Protein AF-A0A7K2DM09-F1 (afdb_monomer_lite)

Sequence (72 aa):
MKDRVRPTPRPGMVLEVDRSTPPILFHHGEGFRTEKLPAGRSRVIYPAEPLLGLADPEGAIRRALLNPIDQD

Secondary structure (DSSP, 8-state):
------SSPPPPEEEE--SSPPPEEEEETTEEEEE-PPTTT-EEEEPPPPPPPPS-HHHHHHHHHHS-SS--

Structure (mmCIF, N/CA/C/O backbone):
data_AF-A0A7K2DM09-F1
#
_entry.id   AF-A0A7K2DM09-F1
#
loop_
_atom_site.group_PDB
_atom_site.id
_atom_site.type_symbol
_atom_site.label_atom_id
_atom_site.label_alt_id
_atom_site.label_comp_id
_atom_site.label_asym_id
_atom_site.label_entity_id
_atom_site.label_seq_id
_atom_site.pdbx_PDB_ins_code
_atom_site.Cartn_x
_atom_site.Cartn_y
_atom_site.Cartn_z
_atom_site.occupancy
_atom_site.B_iso_or_equiv
_atom_site.auth_seq_id
_atom_site.auth_comp_id
_atom_site.auth_asym_id
_atom_site.auth_atom_id
_atom_site.pdbx_PDB_model_num
ATOM 1 N N . MET A 1 1 ? 21.262 -7.811 -10.508 1.00 50.25 1 MET A N 1
ATOM 2 C CA . MET A 1 1 ? 20.602 -7.941 -9.191 1.00 50.25 1 MET A CA 1
ATOM 3 C C . MET A 1 1 ? 19.513 -8.989 -9.375 1.00 50.25 1 MET A C 1
ATOM 5 O O . MET A 1 1 ? 18.662 -8.763 -10.215 1.00 50.25 1 MET A O 1
ATOM 9 N N . LYS A 1 2 ? 19.634 -10.190 -8.790 1.00 51.38 2 LYS A N 1
ATOM 10 C CA . LYS A 1 2 ? 18.715 -11.310 -9.087 1.00 51.38 2 LYS A CA 1
ATOM 11 C C . LYS A 1 2 ? 17.286 -10.949 -8.674 1.00 51.38 2 LYS A C 1
ATOM 13 O O . LYS A 1 2 ? 17.108 -10.472 -7.553 1.00 51.38 2 LYS A O 1
ATOM 18 N N . ASP A 1 3 ? 16.324 -11.220 -9.556 1.00 59.53 3 ASP A N 1
ATOM 19 C CA . ASP A 1 3 ? 14.880 -11.117 -9.326 1.00 59.53 3 ASP A CA 1
ATOM 20 C C . ASP A 1 3 ? 14.497 -11.914 -8.087 1.00 59.53 3 ASP A C 1
ATOM 22 O O . ASP A 1 3 ? 14.283 -13.127 -8.119 1.00 59.53 3 ASP A O 1
ATOM 26 N N . ARG A 1 4 ? 14.457 -11.238 -6.944 1.00 62.56 4 ARG A N 1
ATOM 27 C CA . ARG A 1 4 ? 14.045 -11.854 -5.692 1.00 62.56 4 ARG A CA 1
ATOM 28 C C . ARG A 1 4 ? 12.545 -11.652 -5.551 1.00 62.56 4 ARG A C 1
ATOM 30 O O . ARG A 1 4 ? 12.085 -10.992 -4.625 1.00 62.56 4 ARG A O 1
AT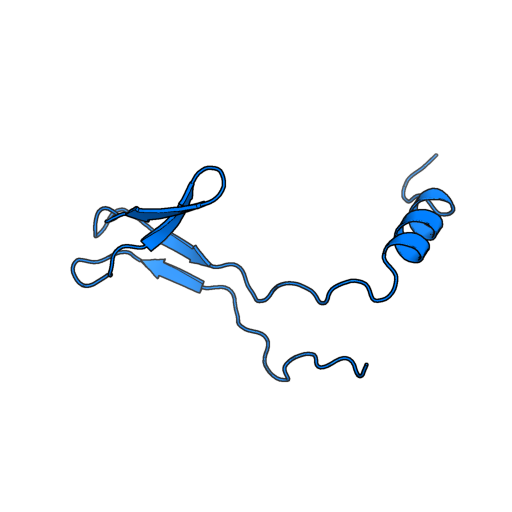OM 37 N N . VAL A 1 5 ? 11.790 -12.214 -6.498 1.00 63.09 5 VAL A N 1
ATOM 38 C CA . VAL A 1 5 ? 10.359 -12.444 -6.292 1.00 63.09 5 VAL A CA 1
ATOM 39 C C . VAL A 1 5 ? 10.265 -13.263 -5.013 1.00 63.09 5 VAL A C 1
ATOM 41 O O . VAL A 1 5 ? 10.879 -14.331 -4.905 1.00 63.09 5 VAL A O 1
ATOM 44 N N . ARG A 1 6 ? 9.591 -12.723 -3.994 1.00 64.69 6 ARG A N 1
ATOM 45 C CA . ARG A 1 6 ? 9.378 -13.481 -2.765 1.00 64.69 6 ARG A CA 1
ATOM 46 C C . ARG A 1 6 ? 8.633 -14.764 -3.153 1.00 64.69 6 ARG A C 1
ATOM 48 O O . ARG A 1 6 ? 7.621 -14.656 -3.840 1.00 64.69 6 ARG A O 1
ATOM 55 N N . PRO A 1 7 ? 9.103 -15.955 -2.730 1.00 66.31 7 PRO A N 1
ATOM 56 C CA . PRO A 1 7 ? 8.489 -17.234 -3.108 1.00 66.31 7 PRO A CA 1
ATOM 57 C C . PRO A 1 7 ? 6.987 -17.306 -2.804 1.00 66.31 7 PRO A C 1
ATOM 59 O O . PRO A 1 7 ? 6.257 -18.071 -3.422 1.00 66.31 7 PRO A O 1
ATOM 62 N N . THR A 1 8 ? 6.532 -16.491 -1.855 1.00 77.12 8 THR A N 1
ATOM 63 C CA . THR A 1 8 ? 5.136 -16.322 -1.465 1.00 77.12 8 THR A CA 1
ATOM 64 C C . THR A 1 8 ? 4.811 -14.827 -1.437 1.00 77.12 8 THR A C 1
ATOM 66 O O . THR A 1 8 ? 5.135 -14.170 -0.437 1.00 77.12 8 THR A O 1
ATOM 69 N N . PRO A 1 9 ? 4.230 -14.260 -2.512 1.00 84.88 9 PRO A N 1
ATOM 70 C CA . PRO A 1 9 ? 3.853 -12.856 -2.522 1.00 84.88 9 PRO A CA 1
ATOM 71 C C . PRO A 1 9 ? 2.768 -12.591 -1.478 1.00 84.88 9 PRO A C 1
ATOM 73 O O . PRO A 1 9 ? 1.882 -13.424 -1.267 1.00 84.88 9 PRO A O 1
ATOM 76 N N . ARG A 1 10 ? 2.823 -11.433 -0.809 1.00 89.88 10 ARG A N 1
ATOM 77 C CA . ARG A 1 10 ? 1.801 -11.086 0.193 1.00 89.88 10 ARG A CA 1
ATOM 78 C C . ARG A 1 10 ? 0.434 -10.950 -0.501 1.00 89.88 10 ARG A C 1
ATOM 80 O O . ARG A 1 10 ? 0.301 -10.082 -1.368 1.00 89.88 10 ARG A O 1
ATOM 87 N N . PRO A 1 11 ? -0.594 -11.728 -0.115 1.00 91.94 11 PRO A N 1
ATOM 88 C CA . PRO A 1 11 ? -1.923 -11.562 -0.684 1.00 91.94 11 PRO A CA 1
ATOM 89 C C . PRO A 1 11 ? -2.529 -10.215 -0.272 1.00 91.94 11 PRO A C 1
ATOM 91 O O . PRO A 1 11 ? -2.142 -9.605 0.734 1.00 91.94 11 PRO A O 1
ATOM 94 N N . GLY A 1 12 ? -3.493 -9.749 -1.064 1.00 94.56 12 GLY A N 1
ATOM 95 C CA . GLY A 1 12 ? -4.364 -8.660 -0.640 1.00 94.56 12 GLY A CA 1
ATOM 96 C C . GLY A 1 12 ? -5.169 -9.077 0.590 1.00 94.56 12 GLY A C 1
ATOM 97 O O . GLY A 1 12 ? -5.461 -10.256 0.780 1.00 94.56 12 GLY A O 1
ATOM 98 N N . MET A 1 13 ? -5.507 -8.111 1.435 1.00 95.56 13 MET A N 1
ATOM 99 C CA . MET A 1 13 ? -6.246 -8.342 2.673 1.00 95.56 13 MET A CA 1
ATOM 100 C C . MET A 1 13 ? -7.273 -7.236 2.872 1.00 95.56 13 MET A C 1
ATOM 102 O O . MET A 1 13 ? -6.977 -6.061 2.664 1.00 95.56 13 MET A O 1
ATOM 106 N N . VAL A 1 14 ? -8.462 -7.610 3.333 1.00 96.81 14 VAL A N 1
ATOM 107 C CA . VAL A 1 14 ? -9.450 -6.670 3.860 1.00 96.81 14 VAL A CA 1
ATOM 108 C C . VAL A 1 14 ? -9.475 -6.834 5.373 1.00 96.81 14 VAL A C 1
ATOM 110 O O . VAL A 1 14 ? -9.742 -7.923 5.873 1.00 96.81 14 VAL A O 1
ATOM 113 N N . LEU A 1 15 ? -9.159 -5.762 6.093 1.00 95.81 15 LEU A N 1
ATOM 114 C CA . LEU A 1 15 ? -9.245 -5.695 7.546 1.00 95.81 15 LEU A CA 1
ATOM 115 C C . LEU A 1 15 ? -10.570 -5.035 7.934 1.00 95.81 15 LEU A C 1
ATOM 117 O O . LEU A 1 15 ? -10.775 -3.847 7.677 1.00 95.81 15 LEU A O 1
ATOM 121 N N . GLU A 1 16 ? -11.454 -5.804 8.561 1.00 97.75 16 GLU A N 1
ATOM 122 C CA . GLU A 1 16 ? -12.641 -5.281 9.239 1.00 97.75 16 GLU A CA 1
ATOM 123 C C . GLU A 1 16 ? -12.205 -4.563 10.522 1.00 97.75 16 GLU A C 1
ATOM 125 O O . GLU A 1 16 ? -11.517 -5.146 11.358 1.00 97.75 16 GLU A O 1
ATOM 130 N N . VAL A 1 17 ? -12.571 -3.289 10.678 1.00 97.88 17 VAL A N 1
ATOM 131 C CA . VAL A 1 17 ? -12.159 -2.502 11.848 1.00 97.88 17 VAL A CA 1
ATOM 132 C C . VAL A 1 17 ? -13.039 -2.852 13.041 1.00 97.88 17 VAL A C 1
ATOM 134 O O . VAL A 1 17 ? -14.263 -2.716 12.994 1.00 97.88 17 VAL A O 1
ATOM 137 N N . ASP A 1 18 ? -12.407 -3.210 14.150 1.00 96.94 18 ASP A N 1
ATOM 138 C CA . ASP A 1 18 ? -13.048 -3.477 15.434 1.00 96.94 18 ASP A CA 1
ATOM 139 C C . ASP A 1 18 ? -12.525 -2.553 16.553 1.00 96.94 18 ASP A C 1
ATOM 141 O O . ASP A 1 18 ? -11.793 -1.590 16.321 1.00 96.94 18 ASP A O 1
ATOM 145 N N . ARG A 1 19 ? -12.943 -2.813 17.799 1.00 95.56 19 ARG A N 1
ATOM 146 C CA . ARG A 1 19 ? -12.565 -1.989 18.962 1.00 95.56 19 ARG A CA 1
ATOM 147 C C . ARG A 1 19 ? -11.098 -2.148 19.373 1.00 95.56 19 ARG A C 1
ATOM 149 O O . ARG A 1 19 ? -10.572 -1.246 20.024 1.00 95.56 19 ARG A O 1
ATOM 156 N N . SER A 1 20 ? -10.475 -3.273 19.032 1.00 96.25 20 SER A N 1
ATOM 157 C CA . SER A 1 20 ? -9.065 -3.583 19.299 1.00 96.25 20 SER A CA 1
ATOM 158 C C . SER A 1 20 ? -8.130 -3.128 18.183 1.00 96.25 20 SER A C 1
ATOM 160 O O . SER A 1 20 ? -6.917 -3.104 18.383 1.00 96.25 20 SER A O 1
ATOM 162 N N . THR A 1 21 ? -8.674 -2.754 17.026 1.00 96.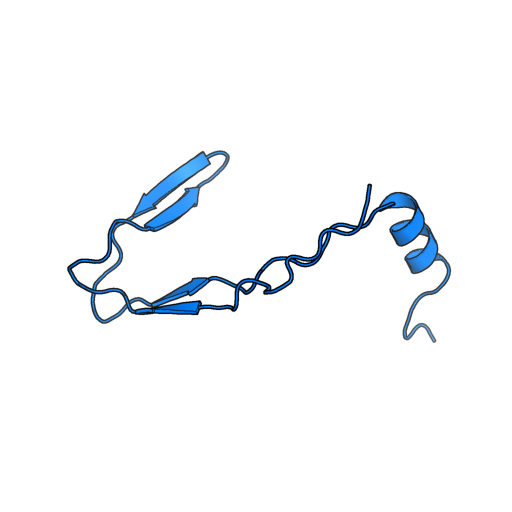69 21 THR A N 1
ATOM 163 C CA . THR A 1 21 ? -7.892 -2.309 15.879 1.00 96.69 21 THR A CA 1
ATOM 164 C C . THR A 1 21 ? -7.120 -1.034 16.244 1.00 96.69 21 THR A C 1
ATOM 166 O O . THR A 1 21 ? -7.735 -0.040 16.655 1.00 96.69 21 THR A O 1
ATOM 169 N N . PRO A 1 22 ? -5.778 -1.032 16.130 1.00 96.94 22 PRO A N 1
ATOM 170 C CA . PRO A 1 22 ? -4.983 0.154 16.414 1.00 96.94 22 PRO A CA 1
ATOM 171 C C . PRO A 1 22 ? -5.268 1.261 15.385 1.00 96.94 22 PRO A C 1
ATOM 173 O O . PRO A 1 22 ? -5.790 0.982 14.303 1.00 96.94 22 PRO A O 1
ATOM 176 N N . PRO A 1 23 ? -4.918 2.526 15.685 1.00 97.31 23 PRO A N 1
ATOM 177 C CA . PRO A 1 23 ? -4.993 3.600 14.702 1.00 97.31 23 PRO A CA 1
ATOM 178 C C . PRO A 1 23 ? -4.259 3.245 13.402 1.00 97.31 23 PRO A C 1
ATOM 180 O O . PRO A 1 23 ? -3.131 2.751 13.426 1.00 97.31 23 PRO A O 1
ATOM 183 N N . ILE A 1 24 ? -4.900 3.515 12.268 1.00 97.06 24 ILE A N 1
ATOM 184 C CA . ILE A 1 24 ? -4.396 3.193 10.933 1.00 97.06 24 ILE A CA 1
ATOM 185 C C . ILE A 1 24 ? -3.542 4.353 10.425 1.00 97.06 24 ILE A C 1
ATOM 187 O O . ILE A 1 24 ? -3.924 5.514 10.569 1.00 97.06 24 ILE A O 1
ATOM 191 N N . LEU A 1 25 ? -2.387 4.043 9.835 1.00 96.75 25 LEU A N 1
ATOM 192 C CA . LEU A 1 25 ? -1.505 5.026 9.213 1.00 96.75 25 LEU A CA 1
ATOM 193 C C . LEU A 1 25 ? -2.044 5.431 7.835 1.00 96.75 25 LEU A C 1
ATOM 195 O O . LEU A 1 25 ? -2.279 4.576 6.983 1.00 96.75 25 LEU A O 1
ATOM 199 N N . PHE A 1 26 ? -2.171 6.731 7.603 1.00 96.19 26 PHE A N 1
ATOM 200 C CA . PHE A 1 26 ? -2.577 7.328 6.338 1.00 96.19 26 PHE A CA 1
ATOM 201 C C . PHE A 1 26 ? -1.513 8.295 5.835 1.00 96.19 26 PHE A C 1
ATOM 203 O O . PHE A 1 26 ? -0.907 9.026 6.621 1.00 96.19 26 PHE A O 1
ATOM 210 N N . HIS A 1 27 ? -1.333 8.342 4.515 1.00 96.00 27 HIS A N 1
ATOM 211 C CA . HIS A 1 27 ? -0.619 9.439 3.868 1.00 96.00 27 HIS A CA 1
ATOM 212 C C . HIS A 1 27 ? -1.358 10.754 4.127 1.00 96.00 27 HIS A C 1
ATOM 214 O O . HIS A 1 27 ? -2.581 10.825 3.997 1.00 96.00 27 HIS A O 1
ATOM 220 N N . HIS A 1 28 ? -0.618 11.794 4.496 1.00 97.25 28 HIS A N 1
ATOM 221 C CA . HIS A 1 28 ? -1.173 13.113 4.753 1.00 97.25 28 HIS A CA 1
ATOM 222 C C . HIS A 1 28 ? -0.178 14.198 4.348 1.00 97.25 28 HIS A C 1
ATOM 224 O O . HIS A 1 28 ? 0.787 14.470 5.065 1.00 97.25 28 HIS A O 1
ATOM 230 N N . GLY A 1 29 ? -0.420 14.809 3.187 1.00 96.50 29 GLY A N 1
ATOM 231 C CA . GLY A 1 29 ? 0.552 15.699 2.556 1.00 96.50 29 GLY A CA 1
ATOM 232 C C . GLY A 1 29 ? 1.867 14.963 2.294 1.00 96.50 29 GLY A C 1
ATOM 233 O O . GLY A 1 29 ? 1.864 13.842 1.792 1.00 96.50 29 GLY A O 1
ATOM 234 N N . GLU A 1 30 ? 2.978 15.581 2.686 1.00 97.06 30 GLU A N 1
ATOM 235 C CA . GLU A 1 30 ? 4.330 15.009 2.581 1.00 97.06 30 GLU A CA 1
ATOM 236 C C . GLU A 1 30 ? 4.658 14.003 3.698 1.00 97.06 30 GLU A C 1
ATOM 238 O O . GLU A 1 30 ? 5.731 13.403 3.706 1.00 97.06 30 GLU A O 1
ATOM 243 N N . GLY A 1 31 ? 3.751 13.821 4.661 1.00 97.38 31 GLY A N 1
ATOM 244 C CA . GLY A 1 31 ? 3.964 12.977 5.828 1.00 97.38 31 GLY A CA 1
ATOM 245 C C . GLY A 1 31 ? 2.897 11.907 6.002 1.00 97.38 31 GLY A C 1
ATOM 246 O O . GLY A 1 31 ? 2.211 11.479 5.069 1.00 97.38 31 GLY A O 1
ATOM 247 N N . PHE A 1 32 ? 2.754 11.480 7.253 1.00 97.75 32 PHE A N 1
ATOM 248 C CA . PHE A 1 32 ? 1.780 10.480 7.652 1.00 97.75 32 PHE A CA 1
ATOM 249 C C . PHE A 1 32 ? 1.032 10.933 8.897 1.00 97.75 32 PHE A C 1
ATOM 251 O O . PHE A 1 32 ? 1.581 11.628 9.751 1.00 97.75 32 PHE A O 1
ATOM 258 N N . ARG A 1 33 ? -0.216 10.490 9.019 1.00 97.38 33 ARG A N 1
ATOM 259 C CA . ARG A 1 33 ? -1.011 10.634 10.238 1.00 97.38 33 ARG A CA 1
ATOM 260 C C . ARG A 1 33 ? -1.624 9.303 10.617 1.00 97.38 33 ARG A C 1
ATOM 262 O O . ARG A 1 33 ? -1.898 8.478 9.751 1.00 97.38 33 ARG A O 1
ATOM 269 N N . THR A 1 34 ? -1.853 9.097 11.901 1.00 97.81 34 THR A N 1
ATOM 270 C CA . THR A 1 34 ? -2.618 7.948 12.375 1.00 97.81 34 THR A CA 1
ATOM 271 C C . THR A 1 34 ? -4.047 8.372 12.672 1.00 97.81 34 THR A C 1
ATOM 273 O O . THR A 1 34 ? -4.283 9.438 13.236 1.00 97.81 34 THR A O 1
ATOM 276 N N . GLU A 1 35 ? -5.013 7.537 12.300 1.00 96.62 35 GLU A N 1
ATOM 277 C CA . GLU A 1 35 ? -6.421 7.780 12.603 1.00 96.62 35 GLU A CA 1
ATOM 278 C C . GLU A 1 35 ? -7.107 6.563 13.193 1.00 96.62 35 GLU A C 1
ATOM 280 O O . GLU A 1 35 ? -6.924 5.426 12.753 1.00 96.62 35 GLU A O 1
ATOM 285 N N . LYS A 1 36 ? -7.960 6.818 14.186 1.00 96.44 36 LYS A N 1
ATOM 286 C CA . LYS A 1 36 ? -8.835 5.799 14.749 1.00 96.44 36 LYS A CA 1
ATOM 287 C C . LYS A 1 36 ? -10.114 5.726 13.926 1.00 96.44 36 LYS A C 1
ATOM 289 O O . LYS A 1 36 ? -10.987 6.583 14.041 1.00 96.44 36 LYS A O 1
ATOM 294 N N . LEU A 1 37 ? -10.219 4.681 13.112 1.00 97.12 37 LEU A N 1
ATOM 295 C CA . LEU A 1 37 ? -11.402 4.456 12.295 1.00 97.12 37 LEU A CA 1
ATOM 296 C C . LEU A 1 37 ? -12.578 3.927 13.135 1.00 97.12 37 LEU A C 1
ATOM 298 O O . LEU A 1 37 ? -12.370 3.240 14.140 1.00 97.12 37 LEU A O 1
ATOM 302 N N . PRO A 1 38 ? -13.827 4.218 12.740 1.00 97.31 38 PRO A N 1
ATOM 303 C CA . PRO A 1 38 ? -14.988 3.691 13.439 1.00 97.31 38 PRO A CA 1
ATOM 304 C C . PRO A 1 38 ? -15.141 2.161 13.333 1.00 97.31 38 PRO A C 1
ATOM 306 O O . PRO A 1 38 ? -15.345 1.609 12.253 1.00 97.31 38 PRO A O 1
ATOM 309 N N . ALA A 1 39 ? -15.139 1.485 14.482 1.00 97.00 39 ALA A N 1
ATOM 310 C CA . ALA A 1 39 ? -15.362 0.042 14.576 1.00 97.00 39 ALA A CA 1
ATOM 311 C C . ALA A 1 39 ? -16.740 -0.388 14.037 1.00 97.00 39 ALA A C 1
ATOM 313 O O . ALA A 1 39 ? -17.738 0.309 14.232 1.00 97.00 39 ALA A O 1
ATOM 314 N N . GLY A 1 40 ? -16.797 -1.551 13.384 1.00 94.81 40 GLY A N 1
ATOM 315 C CA . GLY A 1 40 ? -18.022 -2.183 12.879 1.00 94.81 40 GLY A CA 1
ATOM 316 C C . GLY A 1 40 ? -18.637 -1.528 11.638 1.00 94.81 40 GLY A C 1
ATOM 317 O O . GLY A 1 40 ? -19.663 -1.995 11.154 1.00 94.81 40 GLY A O 1
ATOM 318 N N . ARG A 1 41 ? -18.040 -0.446 11.121 1.00 95.69 41 ARG A N 1
ATOM 319 C CA . ARG A 1 41 ? -18.510 0.250 9.908 1.00 95.69 41 ARG A CA 1
ATOM 320 C C . ARG A 1 41 ? -17.390 0.716 8.978 1.00 95.69 41 ARG A C 1
ATOM 322 O O . ARG A 1 41 ? -17.653 1.420 8.006 1.00 95.69 41 ARG A O 1
ATOM 329 N N . SER A 1 42 ? -16.145 0.363 9.276 1.00 97.94 42 SER A N 1
ATOM 330 C CA . SER A 1 42 ? -14.984 0.699 8.456 1.00 97.94 42 SER A CA 1
ATOM 331 C C . SER A 1 42 ? -14.223 -0.558 8.068 1.00 97.94 42 SER A C 1
ATOM 333 O O . SER A 1 42 ? -14.100 -1.491 8.858 1.00 97.94 42 SER A O 1
ATOM 335 N N . ARG A 1 43 ? -13.706 -0.552 6.839 1.00 97.38 43 ARG A N 1
ATOM 336 C CA . ARG A 1 43 ? -12.892 -1.621 6.262 1.00 97.38 43 ARG A CA 1
ATOM 337 C C . ARG A 1 43 ? -11.647 -1.013 5.649 1.00 97.38 43 ARG A C 1
ATOM 339 O O . ARG A 1 43 ? -11.754 -0.022 4.928 1.00 97.38 43 ARG A O 1
ATOM 346 N N . VAL A 1 44 ? -10.489 -1.598 5.931 1.00 96.69 44 VAL A N 1
ATOM 347 C CA . VAL A 1 44 ? -9.207 -1.175 5.359 1.00 96.69 44 VAL A CA 1
ATOM 348 C C . VAL A 1 44 ? -8.771 -2.205 4.334 1.00 96.69 44 VAL A C 1
ATOM 350 O O . VAL A 1 44 ? -8.645 -3.387 4.643 1.00 96.69 44 VAL A O 1
ATOM 353 N N . ILE A 1 45 ? -8.546 -1.751 3.106 1.00 95.31 45 ILE A N 1
ATOM 354 C CA . ILE A 1 45 ? -8.116 -2.610 2.007 1.00 95.31 45 ILE A CA 1
ATOM 355 C C . ILE A 1 45 ? -6.606 -2.460 1.857 1.00 95.31 45 ILE A C 1
ATOM 357 O O . ILE A 1 45 ? -6.113 -1.400 1.479 1.00 95.31 45 ILE A O 1
ATOM 361 N N . TYR A 1 46 ? -5.876 -3.536 2.130 1.00 93.25 46 TYR A N 1
ATOM 362 C CA . TYR A 1 46 ? -4.462 -3.648 1.810 1.00 93.25 46 TYR A CA 1
ATOM 363 C C . TYR A 1 46 ? -4.323 -4.373 0.469 1.00 93.25 46 TYR A C 1
ATOM 365 O O . TYR A 1 46 ? -4.710 -5.544 0.375 1.00 93.25 46 TYR A O 1
ATOM 373 N N . PRO A 1 47 ? -3.765 -3.730 -0.573 1.00 93.12 47 PRO A N 1
ATOM 374 C CA . PRO A 1 47 ? -3.544 -4.398 -1.849 1.00 93.12 47 PRO A CA 1
ATOM 375 C C . PRO A 1 47 ? -2.569 -5.562 -1.670 1.00 93.12 47 PRO A C 1
ATOM 377 O O . PRO A 1 47 ? -1.839 -5.627 -0.673 1.00 93.12 47 PRO A O 1
ATOM 380 N N . ALA A 1 48 ? -2.539 -6.478 -2.635 1.00 92.81 48 ALA A N 1
ATOM 381 C CA . ALA A 1 48 ? -1.483 -7.482 -2.703 1.00 92.81 48 ALA A CA 1
ATOM 382 C C . ALA A 1 48 ? -0.098 -6.819 -2.784 1.00 92.81 48 ALA A C 1
ATOM 384 O O . ALA A 1 48 ? 0.034 -5.600 -2.927 1.00 92.81 48 ALA A O 1
ATOM 385 N N . GLU A 1 49 ? 0.945 -7.623 -2.632 1.00 90.56 49 GLU A N 1
ATOM 386 C CA . GLU A 1 49 ? 2.311 -7.165 -2.834 1.00 90.56 49 GLU A CA 1
ATOM 387 C C . GLU A 1 49 ? 2.458 -6.407 -4.167 1.00 90.56 49 GLU A C 1
ATOM 389 O O . GLU A 1 49 ? 1.935 -6.873 -5.183 1.00 90.56 49 GLU A O 1
ATOM 394 N N . PRO A 1 50 ? 3.142 -5.245 -4.177 1.00 87.88 50 PRO A N 1
ATOM 395 C CA . PRO A 1 50 ? 3.406 -4.523 -5.411 1.00 87.88 50 PRO A CA 1
ATOM 396 C C . PRO A 1 50 ? 4.135 -5.391 -6.435 1.00 87.88 50 PRO A C 1
ATOM 398 O O . PRO A 1 50 ? 4.919 -6.275 -6.082 1.00 87.88 50 PRO A O 1
ATOM 401 N N . LEU A 1 51 ? 3.911 -5.089 -7.712 1.00 87.88 51 LEU A N 1
ATOM 402 C CA . LEU A 1 51 ? 4.695 -5.678 -8.789 1.00 87.88 51 LEU A CA 1
ATOM 403 C C . LEU A 1 51 ? 6.172 -5.310 -8.626 1.00 87.88 51 LEU A C 1
ATOM 405 O O . LEU A 1 51 ? 6.517 -4.265 -8.067 1.00 87.88 51 LEU A O 1
ATOM 409 N N . LEU A 1 52 ? 7.045 -6.172 -9.144 1.00 86.88 52 LEU A N 1
ATOM 410 C CA . LEU A 1 52 ? 8.465 -5.866 -9.199 1.00 86.88 52 LEU A CA 1
ATOM 411 C C . LEU A 1 52 ? 8.684 -4.601 -10.039 1.00 8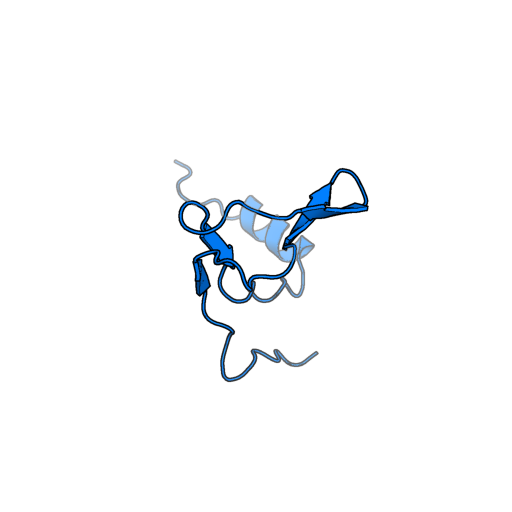6.88 52 LEU A C 1
ATOM 413 O O . LEU A 1 52 ? 8.090 -4.440 -11.106 1.00 86.88 52 LEU A O 1
ATOM 417 N N . GLY A 1 53 ? 9.546 -3.713 -9.545 1.00 89.44 53 GLY A N 1
ATOM 418 C CA . GLY A 1 53 ? 9.948 -2.527 -10.289 1.00 89.44 53 GLY A CA 1
ATOM 419 C C . GLY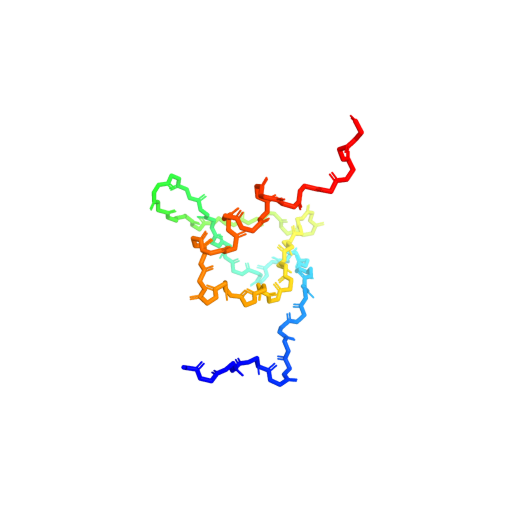 A 1 53 ? 10.647 -2.894 -11.598 1.00 89.44 53 GLY A C 1
ATOM 420 O O . GLY A 1 53 ? 11.306 -3.929 -11.704 1.00 89.44 53 GLY A O 1
ATOM 421 N N . LEU A 1 54 ? 10.519 -2.024 -12.597 1.00 93.19 54 LEU A N 1
ATOM 422 C CA . LEU A 1 54 ? 11.209 -2.191 -13.872 1.00 93.19 54 LEU A CA 1
ATOM 423 C C . LEU A 1 54 ? 12.722 -2.052 -13.666 1.00 93.19 54 LEU A C 1
ATOM 425 O O . LEU A 1 54 ? 13.179 -1.087 -13.056 1.00 93.19 54 LEU A O 1
ATOM 429 N N . ALA A 1 55 ? 13.496 -3.000 -14.201 1.00 92.88 55 ALA A N 1
ATOM 430 C CA . ALA A 1 55 ? 14.958 -2.956 -14.130 1.00 92.88 55 ALA A CA 1
ATOM 431 C C . ALA A 1 55 ? 15.553 -1.777 -14.924 1.00 92.88 55 ALA A C 1
ATOM 433 O O . ALA A 1 55 ? 16.579 -1.232 -14.530 1.00 92.88 55 ALA A O 1
ATOM 434 N N . ASP A 1 56 ? 14.893 -1.389 -16.019 1.00 97.06 56 ASP A N 1
ATOM 435 C CA . ASP A 1 56 ? 15.225 -0.232 -16.855 1.00 97.06 56 ASP A CA 1
ATOM 436 C C . ASP A 1 56 ? 13.929 0.516 -17.228 1.00 97.06 56 ASP A C 1
ATOM 438 O O . ASP A 1 56 ? 13.273 0.176 -18.222 1.00 97.06 56 ASP A O 1
ATOM 442 N N . PRO A 1 57 ? 13.500 1.492 -16.404 1.00 96.81 57 PRO A N 1
ATOM 443 C CA . PRO A 1 57 ? 12.288 2.263 -16.663 1.00 96.81 57 PRO A CA 1
ATOM 444 C C . PRO A 1 57 ? 12.348 3.065 -17.970 1.00 96.81 57 PRO A C 1
ATOM 446 O O . PRO A 1 57 ? 11.362 3.101 -18.700 1.00 96.81 57 PRO A O 1
ATOM 449 N N . GLU A 1 58 ? 13.497 3.657 -18.303 1.00 98.31 58 GLU A N 1
ATOM 450 C CA . GLU A 1 58 ? 13.668 4.480 -19.510 1.00 98.31 58 GLU A CA 1
ATOM 451 C C . GLU A 1 58 ? 13.531 3.638 -20.785 1.00 98.31 58 GLU A C 1
ATOM 453 O O . GLU A 1 58 ? 12.783 3.984 -21.705 1.00 98.31 58 GLU A O 1
ATOM 458 N N . GLY A 1 59 ? 14.188 2.475 -20.826 1.00 98.12 59 GLY A N 1
ATOM 459 C CA . GLY A 1 59 ? 14.044 1.527 -21.928 1.00 98.12 59 GLY A CA 1
ATOM 460 C C . GLY A 1 59 ? 12.612 1.006 -22.075 1.00 98.12 59 GLY A C 1
ATOM 461 O O . GLY A 1 59 ? 12.117 0.853 -23.197 1.00 98.12 59 GLY A O 1
ATOM 462 N N . ALA A 1 60 ? 11.917 0.775 -20.956 1.00 97.19 60 ALA A N 1
ATOM 463 C CA . ALA A 1 60 ? 10.511 0.376 -20.963 1.00 97.19 60 ALA A CA 1
ATOM 464 C C . ALA A 1 60 ? 9.598 1.477 -21.530 1.00 97.19 60 ALA A C 1
ATOM 466 O O . ALA A 1 60 ? 8.749 1.178 -22.372 1.00 97.19 60 ALA A O 1
ATOM 467 N N . ILE A 1 61 ? 9.817 2.740 -21.146 1.00 97.12 61 ILE A N 1
ATOM 468 C CA . ILE A 1 61 ? 9.086 3.898 -21.683 1.00 97.12 61 ILE A CA 1
ATOM 469 C C . ILE A 1 61 ? 9.321 4.020 -23.191 1.00 97.12 61 ILE A C 1
ATOM 471 O O . ILE A 1 61 ? 8.364 4.069 -23.965 1.00 97.12 61 ILE A O 1
ATOM 475 N N . ARG A 1 62 ? 10.583 3.992 -23.640 1.00 98.12 62 ARG A N 1
ATOM 476 C CA . ARG A 1 62 ? 10.919 4.072 -25.070 1.00 98.12 62 ARG A CA 1
ATOM 477 C C . ARG A 1 62 ? 10.249 2.961 -25.877 1.00 98.12 62 ARG A C 1
ATOM 479 O O . ARG A 1 62 ? 9.734 3.224 -26.961 1.00 98.12 62 ARG A O 1
ATOM 486 N N . ARG A 1 63 ? 10.246 1.725 -25.366 1.00 97.31 63 ARG A N 1
ATOM 487 C CA . ARG A 1 63 ? 9.582 0.592 -26.027 1.00 97.31 63 ARG A CA 1
ATOM 488 C C . ARG A 1 63 ? 8.085 0.842 -26.187 1.00 97.31 63 ARG A C 1
ATOM 490 O O . ARG A 1 63 ? 7.576 0.591 -27.276 1.00 97.31 63 ARG A O 1
ATOM 497 N N . ALA A 1 64 ? 7.415 1.312 -25.133 1.00 96.50 64 ALA A N 1
ATOM 498 C CA . ALA A 1 64 ? 5.979 1.577 -25.151 1.00 96.50 64 ALA A CA 1
ATOM 499 C C . ALA A 1 64 ? 5.610 2.636 -26.201 1.00 96.50 64 ALA A C 1
ATOM 501 O O . ALA A 1 64 ? 4.659 2.447 -26.949 1.00 96.50 64 ALA A O 1
ATOM 502 N N . LEU A 1 65 ? 6.410 3.702 -26.318 1.00 96.44 65 LEU A N 1
ATOM 503 C CA . LEU A 1 65 ? 6.206 4.740 -27.334 1.00 96.44 65 LE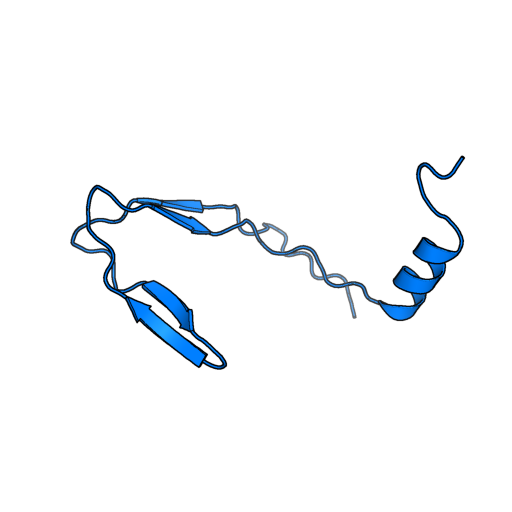U A CA 1
ATOM 504 C C . LEU A 1 65 ? 6.420 4.227 -28.766 1.00 96.44 65 LEU A C 1
ATOM 506 O O . LEU A 1 65 ? 5.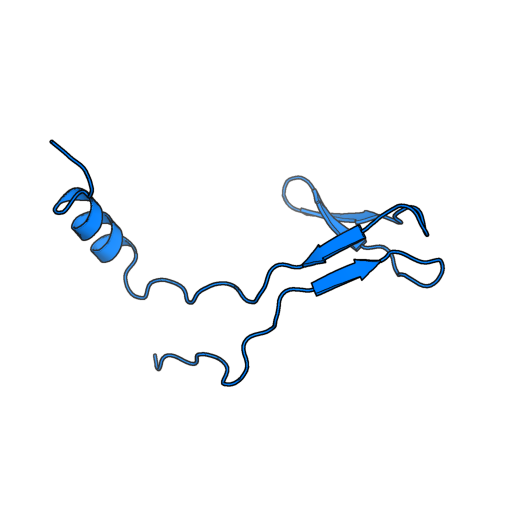709 4.637 -29.676 1.00 96.44 65 LEU A O 1
ATOM 510 N N . LEU A 1 66 ? 7.402 3.344 -28.976 1.00 97.75 66 LEU A N 1
ATOM 511 C CA . LEU A 1 66 ? 7.712 2.793 -30.301 1.00 97.75 66 LEU A CA 1
ATOM 512 C C . LEU A 1 66 ? 6.777 1.653 -30.729 1.00 97.75 66 LEU A C 1
ATOM 514 O O . LEU A 1 66 ? 6.763 1.304 -31.905 1.00 97.75 66 LEU A O 1
ATOM 518 N N . ASN A 1 67 ? 6.048 1.044 -29.792 1.00 96.88 67 ASN A N 1
ATOM 519 C CA . ASN A 1 67 ? 5.171 -0.102 -30.039 1.00 96.88 67 ASN A CA 1
ATOM 520 C C . ASN A 1 67 ? 3.837 0.113 -29.313 1.00 96.88 67 ASN A C 1
ATOM 522 O O . ASN A 1 67 ? 3.571 -0.566 -28.314 1.00 96.88 67 ASN A O 1
ATOM 526 N N . PRO A 1 68 ? 3.029 1.089 -29.749 1.00 95.62 68 PRO A N 1
ATOM 527 C CA . PRO A 1 68 ? 1.766 1.350 -29.093 1.00 95.62 68 PRO A CA 1
ATOM 528 C C . PRO A 1 68 ? 0.777 0.203 -29.336 1.00 95.62 68 PRO A C 1
ATOM 530 O O . PRO A 1 68 ? 0.823 -0.484 -30.356 1.00 95.62 68 PRO A O 1
ATOM 533 N N . ILE A 1 69 ? -0.115 0.001 -28.372 1.00 96.12 69 ILE A N 1
ATOM 534 C CA . ILE A 1 69 ? -1.179 -1.004 -28.427 1.00 96.12 69 ILE A CA 1
ATOM 535 C C . ILE A 1 69 ? -2.456 -0.291 -28.880 1.00 96.12 69 ILE A C 1
ATOM 537 O O . ILE A 1 69 ? -2.689 0.840 -28.455 1.00 96.12 69 ILE A O 1
ATOM 541 N N . ASP A 1 70 ? -3.255 -0.937 -29.730 1.00 92.25 70 ASP A N 1
ATOM 542 C CA . ASP A 1 70 ? -4.546 -0.427 -30.219 1.00 92.25 70 ASP A CA 1
ATOM 543 C C . ASP A 1 70 ? -4.465 0.985 -30.840 1.00 92.25 70 ASP A C 1
ATOM 545 O O . ASP A 1 70 ? -5.309 1.851 -30.603 1.00 92.25 70 ASP A O 1
ATOM 549 N N . GLN A 1 71 ? -3.412 1.237 -31.623 1.00 79.31 71 GLN A N 1
ATOM 550 C CA . GLN A 1 71 ? -3.304 2.420 -32.477 1.00 79.31 71 GLN A CA 1
ATOM 551 C C . GLN A 1 71 ? -3.572 2.015 -33.929 1.00 79.31 71 GLN A C 1
ATOM 553 O O . GLN A 1 71 ? -2.655 1.566 -34.616 1.00 79.31 71 GLN A O 1
ATOM 558 N N . ASP A 1 72 ? -4.823 2.187 -34.353 1.00 64.44 72 ASP A N 1
ATOM 559 C CA . ASP A 1 72 ? -5.203 2.365 -35.760 1.00 64.44 72 ASP A CA 1
ATOM 560 C C . ASP A 1 72 ? -5.266 3.866 -36.096 1.00 64.44 72 ASP A C 1
ATOM 562 O O . ASP A 1 72 ? -5.687 4.656 -35.212 1.00 64.44 72 ASP A O 1
#

Radius of gyration: 19.14 Å; chains: 1; bounding box: 39×33×55 Å

pLDDT: mean 91.01, std 11.73, range [50.25, 98.31]

Foldseek 3Di:
DDPCPPPDWAAKDKDQAAPPDFFDWDDDPVDIDTHDDDHPPDIDIGHIHDDDDDPDVPVVVVVCVVDPDPDD